Protein AF-A0A535CIK3-F1 (afdb_monomer_lite)

Radius of gyration: 16.72 Å; chains: 1; bounding box: 40×34×39 Å

Secondary structure (DSSP, 8-state):
-------------EE---HHHHHHHHHHTT---STTPPPPHHHHHHHEEESS----SSPPPHHHH-

Structure (mmCIF, N/CA/C/O backbone):
data_AF-A0A535CIK3-F1
#
_entry.id   AF-A0A535CIK3-F1
#
loop_
_atom_site.group_PDB
_atom_site.id
_atom_site.type_symbol
_atom_site.label_atom_id
_atom_site.label_alt_id
_atom_site.label_comp_id
_atom_site.label_asym_id
_atom_site.label_entity_id
_atom_site.label_seq_id
_atom_site.p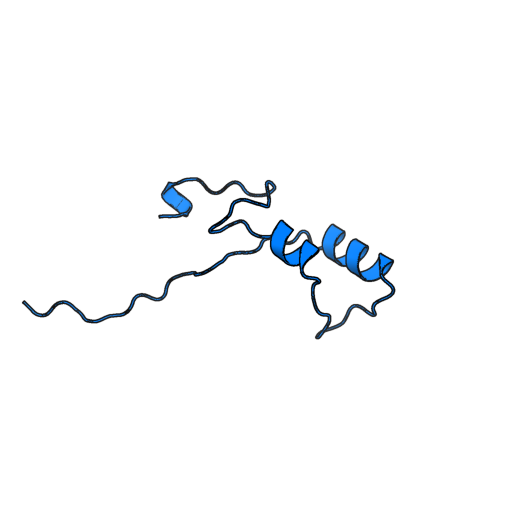dbx_PDB_ins_code
_atom_site.Cartn_x
_atom_site.Cartn_y
_atom_site.Cartn_z
_atom_site.occupancy
_atom_site.B_iso_or_equiv
_atom_site.auth_seq_id
_atom_site.auth_comp_id
_atom_site.auth_asym_id
_atom_site.auth_atom_id
_atom_site.pdbx_PDB_model_num
ATOM 1 N N . MET A 1 1 ? 21.698 -28.800 -26.900 1.00 43.91 1 MET A N 1
ATOM 2 C CA . MET A 1 1 ? 21.832 -27.972 -25.683 1.00 43.91 1 MET A CA 1
ATOM 3 C C . MET A 1 1 ? 20.468 -27.979 -25.012 1.00 43.91 1 MET A C 1
ATOM 5 O O . MET A 1 1 ? 19.536 -27.417 -25.573 1.00 43.91 1 MET A O 1
ATOM 9 N N . PHE A 1 2 ? 20.293 -28.740 -23.932 1.00 51.75 2 PHE A N 1
ATOM 10 C CA . PHE A 1 2 ? 19.013 -28.781 -23.224 1.00 51.75 2 PHE A CA 1
ATOM 11 C C . PHE A 1 2 ? 18.888 -27.484 -22.426 1.00 51.75 2 PHE A C 1
ATOM 13 O O . PHE A 1 2 ? 19.622 -27.284 -21.462 1.00 51.75 2 PHE A O 1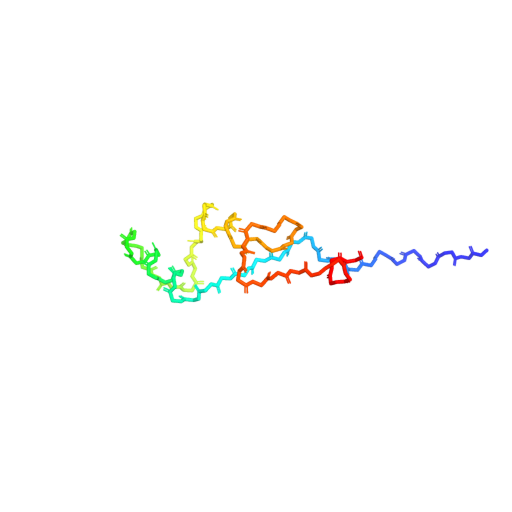
ATOM 20 N N . HIS A 1 3 ? 18.014 -26.579 -22.867 1.00 62.28 3 HIS A N 1
ATOM 21 C CA . HIS A 1 3 ? 17.561 -25.492 -22.010 1.00 62.28 3 HIS A CA 1
ATOM 22 C C . HIS A 1 3 ? 16.881 -26.145 -20.811 1.00 62.28 3 HIS A C 1
ATOM 24 O O . HIS A 1 3 ? 15.988 -26.975 -20.982 1.00 62.28 3 HIS A O 1
ATOM 30 N N . ASN A 1 4 ? 17.347 -25.825 -19.609 1.00 60.78 4 ASN A N 1
ATOM 31 C CA . ASN A 1 4 ? 16.675 -26.220 -18.386 1.00 60.78 4 ASN A CA 1
ATOM 32 C C . ASN A 1 4 ? 15.252 -25.639 -18.457 1.00 60.78 4 ASN A C 1
ATOM 34 O O . ASN A 1 4 ? 15.091 -24.428 -18.335 1.00 60.78 4 ASN A O 1
ATOM 38 N N . LEU A 1 5 ? 14.235 -26.470 -18.718 1.00 68.19 5 LEU A N 1
ATOM 39 C CA . LEU A 1 5 ? 12.812 -26.088 -18.773 1.00 68.19 5 LEU A CA 1
ATOM 40 C C . LEU A 1 5 ? 12.275 -25.798 -17.359 1.00 68.19 5 LEU A C 1
ATOM 42 O O . LEU A 1 5 ? 11.200 -26.246 -16.971 1.00 68.19 5 LEU A O 1
ATOM 46 N N . SER A 1 6 ? 13.060 -25.095 -16.549 1.00 73.06 6 SER A N 1
AT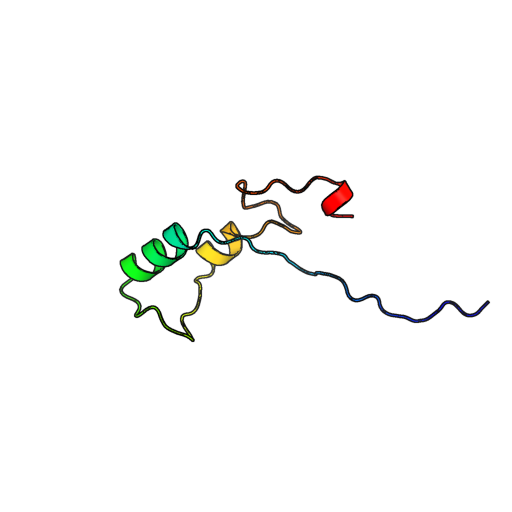OM 47 C CA . SER A 1 6 ? 12.657 -24.652 -15.230 1.00 73.06 6 SER A CA 1
ATOM 48 C C . SER A 1 6 ? 11.838 -23.388 -15.417 1.00 73.06 6 SER A C 1
ATOM 50 O O . SER A 1 6 ? 12.390 -22.348 -15.763 1.00 73.06 6 SER A O 1
ATOM 52 N N . ILE A 1 7 ? 10.531 -23.478 -15.191 1.00 79.62 7 ILE A N 1
ATOM 53 C CA . ILE A 1 7 ? 9.682 -22.303 -14.997 1.00 79.62 7 ILE A CA 1
ATOM 54 C C . ILE A 1 7 ? 10.127 -21.620 -13.697 1.00 79.62 7 ILE A C 1
ATOM 56 O O . ILE A 1 7 ? 9.966 -22.208 -12.623 1.00 79.62 7 ILE A O 1
ATOM 60 N N . PRO A 1 8 ? 10.774 -20.442 -13.756 1.00 83.62 8 PRO A N 1
ATOM 61 C CA . PRO A 1 8 ? 11.192 -19.771 -12.539 1.00 83.62 8 PRO A CA 1
ATOM 62 C C . PRO A 1 8 ? 9.947 -19.340 -11.764 1.00 83.62 8 PRO A C 1
ATOM 64 O O . PRO A 1 8 ? 8.956 -18.898 -12.345 1.00 83.62 8 PRO A O 1
ATOM 67 N N . TRP A 1 9 ? 10.003 -19.469 -10.442 1.00 88.00 9 TRP A N 1
ATOM 68 C CA . TRP A 1 9 ? 9.002 -18.859 -9.579 1.00 88.00 9 TRP A CA 1
ATOM 69 C C . TRP A 1 9 ? 9.194 -17.347 -9.645 1.00 88.00 9 TRP A C 1
ATOM 71 O O . TRP A 1 9 ? 10.245 -16.841 -9.254 1.00 88.00 9 TRP A O 1
ATOM 81 N N . VAL A 1 10 ? 8.196 -16.647 -10.175 1.00 89.75 10 VAL A N 1
ATOM 82 C CA . VAL A 1 10 ? 8.181 -15.187 -10.280 1.00 89.75 10 VAL A CA 1
ATOM 83 C C . VAL A 1 10 ? 7.173 -14.608 -9.300 1.00 89.75 10 VAL A C 1
ATOM 85 O O . VAL A 1 10 ? 6.172 -15.243 -8.963 1.00 89.75 10 VAL A O 1
ATOM 88 N N . ILE A 1 11 ? 7.451 -13.395 -8.837 1.00 91.69 11 ILE A N 1
ATOM 89 C CA . ILE A 1 11 ? 6.490 -12.608 -8.076 1.00 91.69 11 ILE A CA 1
ATOM 90 C C . ILE A 1 11 ? 5.597 -11.899 -9.090 1.00 91.69 11 ILE A C 1
ATOM 92 O O . ILE A 1 11 ? 6.095 -11.134 -9.906 1.00 91.69 11 ILE A O 1
ATOM 96 N N . ASP A 1 12 ? 4.296 -12.173 -9.046 1.00 94.06 12 ASP A N 1
ATOM 97 C CA . ASP A 1 12 ? 3.318 -11.536 -9.937 1.00 94.06 12 ASP A CA 1
ATOM 98 C C . ASP A 1 12 ? 2.956 -10.124 -9.457 1.00 94.06 12 ASP A C 1
ATOM 100 O O . ASP A 1 12 ? 2.942 -9.178 -10.238 1.00 94.06 12 ASP A O 1
ATOM 104 N N . ALA A 1 13 ? 2.737 -9.967 -8.147 1.00 94.62 13 ALA A N 1
ATOM 105 C CA . ALA A 1 13 ? 2.379 -8.693 -7.539 1.00 94.62 13 ALA A CA 1
ATOM 106 C C . ALA A 1 13 ? 2.858 -8.593 -6.085 1.00 94.62 13 ALA A C 1
ATOM 108 O O . ALA A 1 13 ? 2.935 -9.593 -5.364 1.00 94.62 13 ALA A O 1
ATOM 109 N N . VAL A 1 14 ? 3.139 -7.367 -5.639 1.00 95.31 14 VAL A N 1
ATOM 110 C CA . VAL A 1 14 ? 3.495 -7.061 -4.247 1.00 95.31 14 VAL A CA 1
ATOM 111 C C . VAL A 1 14 ? 2.650 -5.902 -3.744 1.00 95.31 14 VAL A C 1
ATOM 113 O O . VAL A 1 14 ? 2.552 -4.860 -4.390 1.00 95.31 14 VAL A O 1
ATOM 116 N N . PHE A 1 15 ? 2.087 -6.075 -2.549 1.00 96.06 15 PHE A N 1
ATOM 117 C CA . PHE A 1 15 ? 1.242 -5.091 -1.884 1.00 96.06 15 PHE A CA 1
ATOM 118 C C . PHE A 1 15 ? 1.819 -4.750 -0.512 1.00 96.06 15 PHE A C 1
ATOM 120 O O . PHE A 1 15 ? 2.098 -5.636 0.297 1.00 96.06 15 PHE A O 1
ATOM 127 N N . LEU A 1 16 ? 1.978 -3.459 -0.244 1.00 95.81 16 LEU A N 1
ATOM 128 C CA . LEU A 1 16 ? 2.470 -2.922 1.014 1.00 95.81 16 LEU A CA 1
ATOM 129 C C . LEU A 1 16 ? 1.338 -2.221 1.763 1.00 95.81 16 LEU A C 1
ATOM 131 O O . LEU A 1 16 ? 0.806 -1.208 1.308 1.00 95.81 16 LEU A O 1
ATOM 135 N N . PHE A 1 17 ? 1.015 -2.730 2.950 1.00 94.19 17 PHE A N 1
ATOM 136 C CA . PHE A 1 17 ? -0.001 -2.153 3.824 1.00 94.19 17 PHE A CA 1
ATOM 137 C C . PHE A 1 17 ? 0.636 -1.531 5.064 1.00 94.19 17 PHE A C 1
ATOM 139 O O . PHE A 1 17 ? 1.422 -2.174 5.761 1.00 94.19 17 PHE A O 1
ATOM 146 N N . ASP A 1 18 ? 0.236 -0.302 5.383 1.00 91.69 18 ASP A N 1
ATOM 147 C CA . ASP A 1 18 ? 0.428 0.246 6.721 1.00 91.69 18 ASP A CA 1
ATOM 148 C C . ASP A 1 18 ? -0.621 -0.364 7.657 1.00 91.69 18 ASP A C 1
ATOM 150 O O . ASP A 1 18 ? -1.825 -0.265 7.413 1.00 91.69 18 ASP A O 1
ATOM 154 N N . SER A 1 19 ? -0.166 -1.035 8.715 1.00 89.06 19 SER A N 1
ATOM 155 C CA . SER A 1 19 ? -1.066 -1.761 9.616 1.00 89.06 19 SER A CA 1
ATOM 156 C C . SER A 1 19 ? -2.011 -0.839 10.393 1.00 89.06 19 SER A C 1
ATOM 158 O O . SER A 1 19 ? -3.159 -1.217 10.628 1.00 89.06 19 SER A O 1
ATOM 160 N N . GLY A 1 20 ? -1.568 0.368 10.755 1.00 90.00 20 GLY A N 1
ATOM 161 C CA . GLY A 1 20 ? -2.373 1.338 11.491 1.00 90.00 20 GLY A CA 1
ATOM 162 C C . GLY A 1 20 ? -3.467 1.944 10.618 1.00 90.00 20 GLY A C 1
ATOM 163 O O . GLY A 1 20 ? -4.635 1.973 11.015 1.00 90.00 20 GLY A O 1
ATOM 164 N N . GLU A 1 21 ? -3.114 2.367 9.404 1.00 89.44 21 GLU A N 1
ATOM 165 C CA . GLU A 1 21 ? -4.080 2.899 8.437 1.00 89.44 21 GLU A CA 1
ATOM 166 C C . GLU A 1 21 ? -5.075 1.833 7.986 1.00 89.44 21 GLU A C 1
ATOM 168 O O . GLU A 1 21 ? -6.279 2.092 7.958 1.00 89.44 21 GLU A O 1
ATOM 173 N N . LEU A 1 22 ? -4.601 0.617 7.693 1.00 89.19 22 LEU A N 1
ATOM 174 C CA . LEU A 1 22 ? -5.470 -0.486 7.293 1.00 89.19 22 LEU A CA 1
ATOM 175 C C . LEU A 1 22 ? -6.471 -0.823 8.403 1.00 89.19 22 LEU A C 1
ATOM 177 O O . LEU A 1 22 ? -7.666 -0.956 8.141 1.00 89.19 22 LEU A O 1
ATOM 181 N N . TYR A 1 23 ? -6.005 -0.922 9.650 1.00 88.25 23 TYR A N 1
ATOM 182 C CA . TYR A 1 23 ? -6.875 -1.210 10.786 1.00 88.25 23 TYR A CA 1
ATOM 183 C C . TYR A 1 23 ? -7.911 -0.103 11.008 1.00 88.25 23 TYR A C 1
ATOM 185 O O . TYR A 1 23 ? -9.087 -0.394 11.234 1.00 88.25 23 TYR A O 1
ATOM 193 N N . THR A 1 24 ? -7.496 1.159 10.893 1.00 89.69 24 THR A N 1
ATOM 194 C CA . THR A 1 24 ? -8.383 2.321 11.032 1.00 89.69 24 THR A CA 1
ATOM 195 C C . THR A 1 24 ? -9.454 2.322 9.943 1.00 89.69 24 THR A C 1
ATOM 197 O O . THR A 1 24 ? -10.642 2.338 10.262 1.00 89.69 24 THR A O 1
ATOM 200 N N . ALA A 1 25 ? -9.061 2.167 8.676 1.00 87.25 25 ALA A N 1
ATOM 201 C CA . ALA A 1 25 ? -9.979 2.132 7.539 1.00 87.25 25 ALA A CA 1
ATOM 202 C C . ALA A 1 25 ? -10.984 0.966 7.610 1.00 87.25 25 ALA A C 1
ATOM 204 O O . ALA A 1 25 ? -12.136 1.102 7.192 1.00 87.25 25 ALA A O 1
ATOM 205 N N . LEU A 1 26 ? -10.576 -0.191 8.146 1.00 86.75 26 LEU A N 1
ATOM 206 C CA . LEU A 1 26 ? -11.476 -1.328 8.359 1.00 86.75 26 LEU A CA 1
ATOM 207 C C . LEU A 1 26 ? -12.436 -1.095 9.535 1.00 86.75 26 LEU A C 1
ATOM 209 O O . LEU A 1 26 ? -13.616 -1.442 9.440 1.00 86.75 26 LEU A O 1
ATOM 213 N N . ARG A 1 27 ? -11.963 -0.479 10.627 1.00 85.06 27 ARG A N 1
ATOM 214 C CA . ARG A 1 27 ? -12.803 -0.149 11.788 1.00 85.06 27 ARG A CA 1
ATOM 215 C C . ARG A 1 27 ? -13.824 0.940 11.500 1.00 85.06 27 ARG A C 1
ATOM 217 O O . ARG A 1 27 ? -14.955 0.813 11.959 1.00 85.06 27 ARG A O 1
ATOM 224 N N . GLU A 1 28 ? -13.457 1.972 10.746 1.00 85.94 28 GLU A N 1
ATOM 225 C CA . GLU A 1 28 ? -14.376 3.041 10.328 1.00 85.94 28 GLU A CA 1
ATOM 226 C C . GLU A 1 28 ? -15.561 2.495 9.525 1.00 85.94 28 GLU A C 1
ATOM 228 O O . GLU A 1 28 ? -16.672 3.008 9.617 1.00 85.94 28 GLU A O 1
ATOM 233 N N . ARG A 1 29 ? -15.355 1.393 8.796 1.00 76.50 29 ARG A N 1
ATOM 234 C CA . ARG A 1 29 ? -16.420 0.684 8.073 1.00 76.50 29 ARG A CA 1
ATOM 235 C C . ARG A 1 29 ? -17.298 -0.202 8.965 1.00 76.50 29 ARG A C 1
ATOM 237 O O . ARG A 1 29 ? -18.215 -0.838 8.455 1.00 76.50 29 ARG A O 1
ATOM 244 N N . GLY A 1 30 ? -17.029 -0.277 10.270 1.00 73.81 30 GLY A N 1
ATOM 245 C CA . GLY A 1 30 ? -17.806 -1.071 11.226 1.00 73.81 30 GLY A CA 1
ATOM 246 C C . GLY A 1 30 ? -17.610 -2.586 11.108 1.00 73.81 30 GLY A C 1
ATOM 247 O O . GLY A 1 30 ? -18.387 -3.346 11.682 1.00 73.81 30 GLY A O 1
ATOM 248 N N . VAL A 1 31 ? -16.588 -3.046 10.377 1.00 73.62 31 VAL A N 1
ATOM 249 C CA . VAL A 1 31 ? -16.310 -4.478 10.204 1.00 73.62 31 VAL A CA 1
ATOM 250 C C . VAL A 1 31 ? -15.514 -4.991 11.402 1.00 73.62 31 VAL A C 1
ATOM 252 O O . VAL A 1 31 ? -14.518 -4.389 11.809 1.00 73.62 31 VAL A O 1
ATOM 255 N N . GLN A 1 32 ? -15.924 -6.129 11.966 1.00 70.81 32 GLN A N 1
ATOM 256 C CA . GLN A 1 32 ? -15.139 -6.807 12.994 1.00 70.81 32 GLN A CA 1
ATOM 257 C C . GLN A 1 32 ? -13.834 -7.318 12.369 1.00 70.81 32 GLN A C 1
ATOM 259 O O . GLN A 1 32 ? -13.833 -8.256 11.570 1.00 70.81 32 GLN A O 1
ATOM 264 N N . VAL A 1 33 ? -12.720 -6.673 12.717 1.00 76.31 33 VAL A N 1
ATOM 265 C CA . VAL A 1 33 ? -11.391 -7.079 12.253 1.00 76.31 33 VAL A CA 1
ATOM 266 C C . VAL A 1 33 ? -10.978 -8.355 12.992 1.00 76.31 33 VAL A C 1
ATOM 268 O O . VAL A 1 33 ? -10.853 -8.364 14.215 1.00 76.31 33 VAL A O 1
ATOM 271 N N . GLY A 1 34 ? -10.787 -9.442 12.250 1.00 74.75 34 GLY A N 1
ATOM 272 C CA . GLY A 1 34 ? -10.404 -10.762 12.743 1.00 74.75 34 GLY A CA 1
ATOM 273 C C . GLY A 1 34 ? -9.604 -11.539 11.695 1.00 74.75 34 GLY A C 1
ATOM 274 O O . GLY A 1 34 ? -9.233 -11.004 10.655 1.00 74.75 34 GLY A O 1
ATOM 275 N N . LYS A 1 35 ? -9.347 -12.828 11.950 1.00 70.62 35 LYS A N 1
ATOM 276 C CA . LYS A 1 35 ? -8.470 -13.675 11.109 1.00 70.62 35 LYS A CA 1
ATOM 277 C C . LYS A 1 35 ? -8.926 -13.856 9.648 1.00 70.62 35 LYS A C 1
ATOM 279 O O . LYS A 1 35 ? -8.149 -14.365 8.853 1.00 70.62 35 LYS A O 1
ATOM 284 N N . GLY A 1 36 ? -10.153 -13.467 9.300 1.00 74.19 36 GLY A N 1
ATOM 285 C CA . GLY A 1 36 ? -10.725 -13.619 7.957 1.00 74.19 36 GLY A CA 1
ATOM 286 C C . GLY A 1 36 ? -11.280 -12.328 7.358 1.00 74.19 36 GLY A C 1
ATOM 287 O O . GLY A 1 36 ? -12.119 -12.392 6.466 1.00 74.19 36 GLY A O 1
ATOM 288 N N . THR A 1 37 ? -10.890 -11.158 7.868 1.00 81.50 37 THR A N 1
ATOM 289 C CA . THR A 1 37 ? -11.419 -9.886 7.361 1.00 81.50 37 THR A CA 1
ATOM 290 C C . THR A 1 37 ? -10.876 -9.592 5.968 1.00 81.50 37 THR A C 1
ATOM 292 O O . THR A 1 37 ? -9.669 -9.465 5.774 1.00 81.50 37 THR A O 1
ATOM 295 N N . SER A 1 38 ? -11.778 -9.460 4.999 1.00 84.88 38 SER A N 1
ATOM 296 C CA . SER A 1 38 ? -11.423 -9.094 3.630 1.00 84.88 38 SER A CA 1
ATOM 297 C C . SER A 1 38 ? -10.973 -7.635 3.541 1.00 84.88 38 SER A C 1
ATOM 299 O O . SER A 1 38 ? -11.589 -6.740 4.124 1.00 84.88 38 SER A O 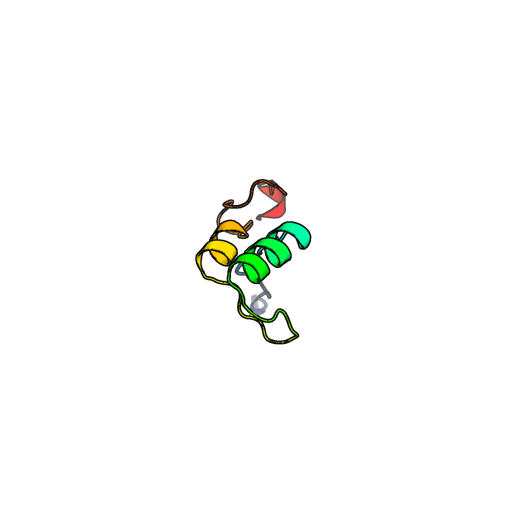1
ATOM 301 N N . ILE A 1 39 ? -9.922 -7.393 2.758 1.00 86.44 39 ILE A N 1
ATOM 302 C CA . ILE A 1 39 ? -9.493 -6.049 2.368 1.00 86.44 39 ILE A CA 1
ATOM 303 C C . ILE A 1 39 ? -10.325 -5.623 1.160 1.00 86.44 39 ILE A C 1
ATOM 305 O O . ILE A 1 39 ? -10.548 -6.396 0.231 1.00 86.44 39 ILE A O 1
ATOM 309 N N . THR A 1 40 ? -10.819 -4.390 1.172 1.00 87.88 40 THR A N 1
ATOM 310 C CA . THR A 1 40 ? -11.654 -3.879 0.079 1.00 87.88 40 THR A CA 1
ATOM 311 C C . THR A 1 40 ? -10.803 -3.521 -1.136 1.00 87.88 40 THR A C 1
ATOM 313 O O . THR A 1 40 ? -9.702 -3.009 -0.944 1.00 87.88 40 THR A O 1
ATOM 316 N N . GLY A 1 41 ? -11.345 -3.659 -2.351 1.00 90.25 41 GLY A N 1
ATOM 317 C CA . GLY A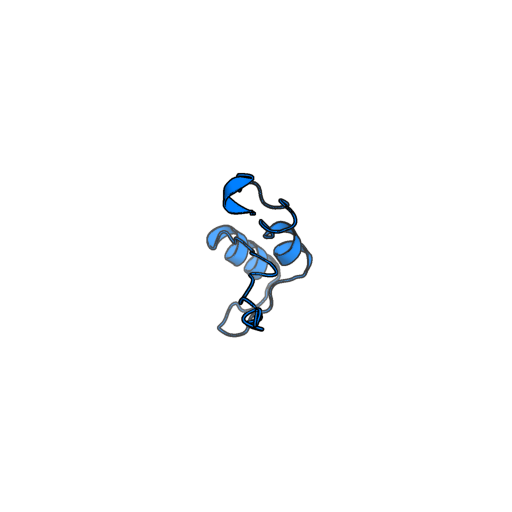 1 41 ? -10.655 -3.331 -3.612 1.00 90.25 41 GLY A CA 1
ATOM 318 C C . GLY A 1 41 ? -9.851 -2.021 -3.591 1.00 90.25 41 GLY A C 1
ATOM 319 O O . GLY A 1 41 ? -8.648 -2.071 -3.816 1.00 90.25 41 GLY A O 1
ATOM 320 N N . PRO A 1 42 ? -10.427 -0.878 -3.163 1.00 90.69 42 PRO A N 1
ATOM 321 C CA . PRO A 1 42 ? -9.686 0.386 -3.121 1.00 90.69 42 PRO A CA 1
ATOM 322 C C . PRO A 1 42 ? -8.479 0.398 -2.170 1.00 90.69 42 PRO A C 1
ATOM 324 O O . PRO A 1 42 ? -7.515 1.117 -2.406 1.00 90.69 42 PRO A O 1
ATOM 327 N N . LEU A 1 43 ? -8.525 -0.362 -1.069 1.00 91.25 43 LEU A N 1
ATOM 328 C CA . LEU A 1 43 ? -7.383 -0.496 -0.154 1.00 91.25 43 LEU A CA 1
ATOM 329 C C . LEU A 1 43 ? -6.313 -1.415 -0.748 1.00 91.25 43 LEU A C 1
ATOM 331 O O . LEU A 1 43 ? -5.130 -1.180 -0.537 1.00 91.25 43 LEU A O 1
ATOM 335 N N . TRP A 1 44 ? -6.737 -2.435 -1.492 1.00 93.75 44 TRP A N 1
ATOM 336 C CA . TRP A 1 44 ? -5.855 -3.366 -2.181 1.00 93.75 44 TRP A CA 1
ATOM 337 C C . TRP A 1 44 ? -5.095 -2.681 -3.324 1.00 93.75 44 TRP A C 1
ATOM 339 O O . TRP A 1 44 ? -3.870 -2.683 -3.328 1.00 93.75 44 TRP A O 1
ATOM 349 N N . GLU A 1 45 ? -5.803 -2.000 -4.227 1.00 94.19 45 GLU A N 1
ATOM 350 C CA . GLU A 1 45 ? -5.222 -1.274 -5.370 1.00 94.19 45 GLU A CA 1
ATOM 351 C C . GLU A 1 45 ? -4.200 -0.217 -4.929 1.00 94.19 45 GLU A C 1
ATOM 353 O O . GLU A 1 45 ? -3.123 -0.088 -5.507 1.00 94.19 45 GLU A O 1
ATOM 358 N N . ARG A 1 46 ? -4.510 0.518 -3.853 1.00 93.94 46 ARG A N 1
ATOM 359 C CA . ARG A 1 46 ? -3.618 1.544 -3.291 1.00 93.94 46 ARG A CA 1
ATOM 360 C C . ARG A 1 46 ? -2.380 0.978 -2.609 1.00 93.94 46 ARG A C 1
ATOM 362 O O . ARG A 1 46 ? -1.443 1.735 -2.382 1.00 93.94 46 ARG A O 1
ATOM 369 N N . ALA A 1 47 ? -2.395 -0.293 -2.221 1.00 96.00 47 ALA A N 1
ATOM 370 C CA . ALA A 1 47 ? -1.271 -0.932 -1.554 1.00 96.00 47 ALA A CA 1
ATOM 371 C C . ALA A 1 47 ? -0.228 -1.462 -2.544 1.00 96.00 47 ALA A C 1
ATOM 373 O O . ALA A 1 47 ? 0.890 -1.752 -2.129 1.00 96.00 47 ALA A O 1
ATOM 374 N N . GLU A 1 48 ? -0.565 -1.583 -3.827 1.00 97.19 48 GLU A N 1
ATOM 375 C CA . GLU A 1 48 ? 0.320 -2.150 -4.841 1.00 97.19 48 GLU A CA 1
ATOM 376 C C . GLU A 1 48 ? 1.622 -1.343 -4.979 1.00 97.19 48 GLU A C 1
ATOM 378 O O . GLU A 1 48 ? 1.604 -0.119 -5.148 1.00 97.19 48 GLU A O 1
ATOM 383 N N . ILE A 1 49 ? 2.756 -2.040 -4.884 1.00 96.50 49 ILE A N 1
ATOM 384 C CA . ILE A 1 49 ? 4.094 -1.502 -5.182 1.00 96.50 49 ILE A CA 1
ATOM 385 C C . ILE A 1 49 ? 4.720 -2.158 -6.419 1.00 96.50 49 ILE A C 1
ATOM 387 O O . ILE A 1 49 ? 5.661 -1.609 -6.986 1.00 96.50 49 ILE A O 1
ATOM 391 N N . TYR A 1 50 ? 4.210 -3.317 -6.842 1.00 95.12 50 TYR A N 1
ATOM 392 C CA . TYR A 1 50 ? 4.647 -4.036 -8.034 1.00 95.12 50 TYR A CA 1
ATOM 393 C C . TYR A 1 50 ? 3.469 -4.817 -8.642 1.00 95.12 50 TYR A C 1
ATOM 395 O O . TYR A 1 50 ? 2.763 -5.472 -7.869 1.00 95.12 50 TYR A O 1
ATOM 403 N N . PRO A 1 51 ? 3.307 -4.823 -9.981 1.00 93.44 51 PRO A N 1
ATOM 404 C CA . PRO A 1 51 ? 4.106 -4.084 -10.968 1.00 93.44 51 PRO A CA 1
ATOM 405 C C . PRO A 1 51 ? 3.785 -2.582 -11.011 1.00 93.44 51 PRO A C 1
ATOM 407 O O . PRO A 1 51 ? 4.664 -1.778 -11.346 1.00 93.44 51 PRO A O 1
ATOM 410 N N . ALA A 1 52 ? 2.560 -2.184 -10.649 1.00 92.88 52 ALA A N 1
ATOM 411 C CA . ALA A 1 52 ? 2.175 -0.781 -10.612 1.00 92.88 52 ALA A CA 1
ATOM 412 C C . ALA A 1 52 ? 2.612 -0.133 -9.292 1.00 92.88 52 ALA A C 1
ATOM 414 O O . ALA A 1 52 ? 2.335 -0.624 -8.200 1.00 92.88 52 ALA A O 1
ATOM 415 N N . GLN A 1 53 ? 3.288 1.012 -9.386 1.00 94.06 53 GLN A N 1
ATOM 416 C CA . GLN A 1 53 ? 3.732 1.767 -8.215 1.00 94.06 53 GLN A CA 1
ATOM 417 C C . GLN A 1 53 ? 2.623 2.714 -7.736 1.00 94.06 53 GLN A C 1
ATOM 419 O O . GLN A 1 53 ? 2.738 3.934 -7.861 1.00 94.06 53 GLN A O 1
ATOM 424 N N . ASN A 1 54 ? 1.541 2.154 -7.197 1.00 95.19 54 ASN A N 1
ATOM 425 C CA . ASN A 1 54 ? 0.416 2.939 -6.676 1.00 95.19 54 ASN A CA 1
ATOM 426 C C . ASN A 1 54 ? 0.677 3.444 -5.249 1.00 95.19 54 ASN A C 1
ATOM 428 O O . ASN A 1 54 ? 0.188 4.506 -4.859 1.00 95.19 54 ASN A O 1
ATOM 432 N N . ASN A 1 55 ? 1.471 2.706 -4.471 1.00 94.56 55 ASN A N 1
ATOM 433 C CA . ASN A 1 55 ? 1.874 3.084 -3.122 1.00 94.56 55 ASN A CA 1
ATOM 434 C C . ASN A 1 55 ? 3.244 3.770 -3.129 1.00 94.56 55 ASN A C 1
ATOM 436 O O . ASN A 1 55 ? 4.211 3.222 -3.650 1.00 94.56 55 ASN A O 1
ATOM 440 N N . THR A 1 56 ? 3.361 4.947 -2.509 1.00 93.38 56 THR A N 1
ATOM 441 C CA . THR A 1 56 ? 4.619 5.708 -2.476 1.00 93.38 56 THR A CA 1
ATOM 442 C C . THR A 1 56 ? 5.474 5.532 -1.228 1.00 93.38 56 THR A C 1
ATOM 444 O O . THR A 1 56 ? 6.579 6.068 -1.166 1.00 93.38 56 THR A O 1
ATOM 447 N N . ARG A 1 57 ? 5.007 4.753 -0.246 1.00 93.00 57 ARG A N 1
ATOM 448 C CA . ARG A 1 57 ? 5.720 4.517 1.021 1.00 93.00 57 ARG A CA 1
ATOM 449 C C . ARG A 1 57 ? 7.022 3.742 0.839 1.00 93.00 57 ARG A C 1
ATOM 451 O O . ARG A 1 57 ? 7.950 3.933 1.617 1.00 93.00 57 ARG A O 1
ATOM 458 N N . LEU A 1 58 ? 7.083 2.890 -0.182 1.00 91.94 58 LEU A N 1
ATOM 459 C CA . LEU A 1 58 ? 8.296 2.206 -0.610 1.00 91.94 58 LEU A CA 1
ATOM 460 C C . LEU A 1 58 ? 8.397 2.301 -2.130 1.00 91.94 58 LEU A C 1
ATOM 462 O O . LEU A 1 58 ? 7.674 1.614 -2.846 1.00 91.94 58 LEU A O 1
ATOM 466 N N . MET A 1 59 ? 9.277 3.176 -2.606 1.00 93.56 59 MET A N 1
ATOM 467 C CA . MET A 1 59 ? 9.600 3.297 -4.025 1.00 93.56 59 MET A CA 1
ATOM 468 C C . MET A 1 59 ? 10.551 2.178 -4.427 1.00 93.56 59 MET A C 1
ATOM 470 O O . MET A 1 59 ? 11.679 2.152 -3.943 1.00 93.56 59 MET A O 1
ATOM 474 N N . LEU A 1 60 ? 10.112 1.296 -5.326 1.00 91.12 60 LEU A N 1
ATOM 475 C CA . LEU A 1 60 ? 10.997 0.297 -5.917 1.00 91.12 60 LEU A CA 1
ATOM 476 C C . LEU A 1 60 ? 11.780 0.921 -7.072 1.00 91.12 60 LEU A C 1
ATOM 478 O O . LEU A 1 60 ? 11.180 1.473 -8.007 1.00 91.12 60 LEU A O 1
ATOM 482 N N . SER A 1 61 ? 13.102 0.800 -7.009 1.00 92.06 61 SER A N 1
ATOM 483 C CA . SER A 1 61 ? 14.020 1.101 -8.107 1.00 92.06 61 SER A CA 1
ATOM 484 C C . SER A 1 61 ? 13.830 0.126 -9.274 1.00 92.06 61 SER A C 1
ATOM 486 O O . SER A 1 61 ? 13.195 -0.917 -9.135 1.00 92.06 61 SER A O 1
ATOM 488 N N . ASN A 1 62 ? 14.386 0.450 -10.443 1.00 86.94 62 ASN A N 1
ATOM 489 C CA . ASN A 1 62 ? 14.311 -0.450 -11.599 1.00 86.94 62 ASN A CA 1
ATOM 490 C C . ASN A 1 62 ? 15.019 -1.786 -11.327 1.00 86.94 62 ASN A C 1
ATOM 492 O O . ASN A 1 62 ? 14.494 -2.824 -11.697 1.00 86.94 62 ASN A O 1
ATOM 496 N N . GLU A 1 63 ? 16.150 -1.764 -10.616 1.00 89.12 63 GLU A N 1
ATOM 497 C CA . GLU A 1 63 ? 16.896 -2.977 -10.256 1.00 89.12 63 GLU A CA 1
ATOM 498 C C . GLU A 1 63 ? 16.075 -3.917 -9.358 1.00 89.12 63 GLU A C 1
ATOM 500 O O . GLU A 1 63 ? 16.106 -5.130 -9.531 1.00 89.12 63 GLU A O 1
ATOM 505 N N . GLU A 1 64 ? 15.273 -3.370 -8.441 1.00 86.94 64 GLU A N 1
ATOM 506 C CA . GLU A 1 64 ? 14.387 -4.162 -7.574 1.00 86.94 64 GLU A CA 1
ATOM 507 C C . GLU A 1 64 ? 13.154 -4.713 -8.309 1.00 86.94 64 GLU A C 1
ATOM 509 O O . GLU A 1 64 ? 12.526 -5.657 -7.829 1.00 86.94 64 GLU A O 1
ATOM 514 N N . ARG A 1 65 ? 12.789 -4.133 -9.460 1.00 80.19 65 ARG A N 1
ATOM 515 C CA . ARG A 1 65 ? 11.671 -4.599 -10.301 1.00 80.19 65 ARG A C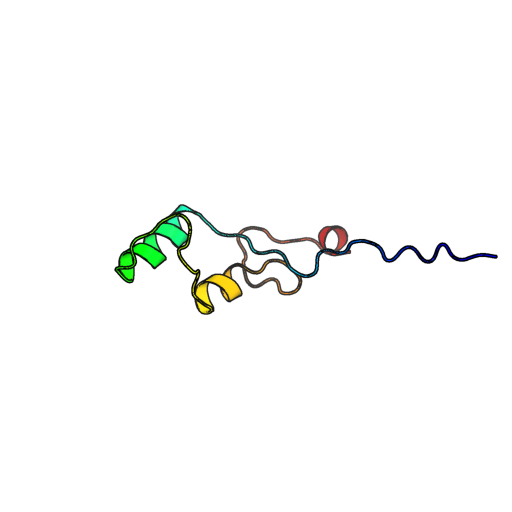A 1
ATOM 516 C C . ARG A 1 65 ? 12.089 -5.627 -11.352 1.00 80.19 65 ARG A C 1
ATOM 518 O O . ARG A 1 65 ? 11.207 -6.338 -11.844 1.00 80.19 65 ARG A O 1
ATOM 525 N N . GLY A 1 66 ? 13.383 -5.699 -11.674 1.00 74.00 66 GLY A N 1
ATOM 526 C CA . GLY A 1 66 ? 13.966 -6.584 -12.688 1.00 74.00 66 GLY A CA 1
ATOM 527 C C . GLY A 1 66 ? 14.764 -5.845 -13.751 1.00 74.00 66 GLY A C 1
ATOM 528 O O . GLY A 1 66 ? 14.231 -4.870 -14.326 1.00 74.00 66 GLY A O 1
#

pLDDT: mean 85.57, std 11.01, range [43.91, 97.19]

Sequence (66 aa):
MFHNLSIPWVIDAVFLFDSGELYTALRERGVQVGKGTSITGPLWERAEIYPAQNNTRLMLSNEERG

Foldseek 3Di:
DDDPPDPDDDDQWDFADDPVVQVVVCVVVVDDDDPDDDDDPVRRVCRTCPPDNNDDPDHDDPVNRD